Protein AF-A0A1G6VNI8-F1 (afdb_monomer)

Organism: NCBI:txid686796

Fol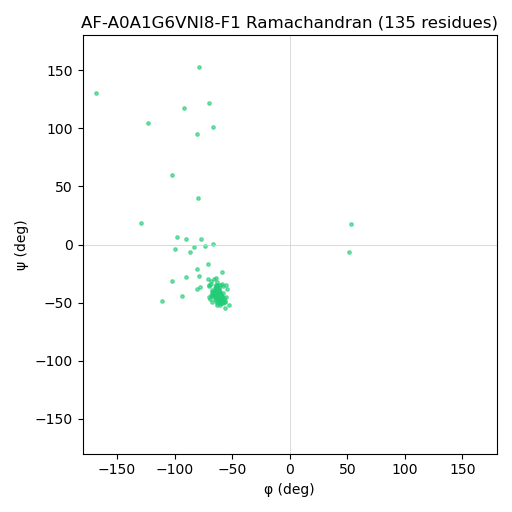dseek 3Di:
DDPVVVVVVLVVLLVVLLVQLLCLLLVVVPDDDPPCDPVVVVSCVVCVVVSVVSVVVSVVLLVVLVVQLVVCLVDVVCLVVLLVVLLVLLVVLVVVLVVVVVCCVPPVPSNRPSCSSVSVSSSCSSNVSSVVSVPRD

Solvent-accessible surface area (backbone atoms only — not comparable to full-atom values): 7479 Å² total; per-residue (Å²): 135,58,74,70,60,54,55,54,50,50,51,55,51,53,51,52,36,48,51,54,19,47,37,47,64,66,46,67,82,70,68,91,69,94,65,75,67,64,59,49,51,55,52,49,60,73,44,39,66,57,50,51,50,52,52,50,52,54,49,51,54,50,51,50,56,49,53,50,44,55,50,30,73,76,33,70,81,50,29,59,54,52,34,51,53,32,38,51,51,14,52,52,34,48,50,49,46,53,54,51,52,56,48,46,74,71,62,77,62,70,89,59,62,18,54,51,49,47,43,51,47,52,15,51,51,26,42,53,48,25,53,55,52,70,68,60,130

Secondary structure (DSSP, 8-state):
--HHHHHHHHHHHHHHHHHHHHHHHTTTTT-----TTTHHHHHHHHTHHHHHHHHHHHHHHHHHHHHHHHHHHH-HHHHHHHHHHHHHHHHHHHHHHHHHHHHHHHH---TTTTHHHHHHHHHHHHHHHHHHHHT--

Sequence (137 aa):
MTEKQIEIRWLIFLLAILIISFGLLTRFAGDRSLDIQMYDTYYLIDHFHLFLFLLGALSAVYLLTYGLKILAKTYNTLKIFIMTFLGLLGIGLAGHLAVSLRKVIRTEHAESYGILPLIFGFAMLFLIRTKEIGNIK

Nearest PDB structures (foldseek):
  1ek9-assembly1_A  TM=4.852E-01  e=8.072E+00  Escherichia coli

InterPro domains:
  IPR036927 Cytochrome c oxidase-like, subunit I superfamily [G3DSA:1.20.210.10] (2-132)
  IPR036927 Cytochrome c oxidase-like, subunit I superfamily [SSF81442] (30-106)

pLDDT: mean 81.52, std 12.8, range [48.0, 95.56]

Structure (mmCIF, N/CA/C/O backbone):
data_AF-A0A1G6VNI8-F1
#
_entry.id   AF-A0A1G6VNI8-F1
#
loop_
_atom_site.group_PDB
_atom_site.id
_atom_site.type_symbol
_atom_site.label_atom_id
_atom_site.label_alt_id
_atom_site.label_comp_id
_atom_site.label_asym_id
_atom_site.label_entity_id
_atom_site.label_seq_id
_atom_site.pdbx_PDB_ins_code
_atom_site.Cartn_x
_atom_site.Cartn_y
_atom_site.Cartn_z
_atom_site.occupancy
_atom_site.B_iso_or_equiv
_atom_site.auth_seq_id
_atom_site.auth_comp_id
_atom_site.auth_asym_id
_atom_site.auth_atom_id
_atom_site.pdbx_PDB_model_num
ATOM 1 N N . MET A 1 1 ? -21.618 1.102 3.906 1.00 59.78 1 MET A N 1
ATOM 2 C CA . MET A 1 1 ? -20.772 0.214 3.078 1.00 59.78 1 MET A CA 1
ATOM 3 C C . MET A 1 1 ? -20.519 -1.045 3.888 1.00 59.78 1 MET A C 1
ATOM 5 O O . MET A 1 1 ? -20.201 -0.910 5.064 1.00 59.78 1 MET A O 1
ATOM 9 N N . THR A 1 2 ? -20.755 -2.231 3.334 1.00 72.94 2 THR A N 1
ATOM 10 C CA . THR A 1 2 ? -20.566 -3.494 4.074 1.00 72.94 2 THR A CA 1
ATOM 11 C C . THR A 1 2 ? -19.080 -3.865 4.126 1.00 72.94 2 THR A C 1
ATOM 13 O O . THR A 1 2 ? -18.330 -3.487 3.227 1.00 72.94 2 THR A O 1
ATOM 16 N N . GLU A 1 3 ? -18.628 -4.605 5.148 1.00 71.38 3 GLU A N 1
ATOM 17 C CA . GLU A 1 3 ? -17.215 -5.029 5.265 1.00 71.38 3 GLU A CA 1
ATOM 18 C C . GLU A 1 3 ? -16.734 -5.762 4.000 1.00 71.38 3 GLU A C 1
ATOM 20 O O . GLU A 1 3 ? -15.659 -5.473 3.486 1.00 71.38 3 GLU A O 1
ATOM 25 N N . LYS A 1 4 ? -17.590 -6.596 3.393 1.00 74.62 4 LYS A N 1
ATOM 26 C CA . LYS A 1 4 ? -17.291 -7.294 2.130 1.00 74.62 4 LYS A CA 1
ATOM 27 C C . LYS A 1 4 ? -16.958 -6.350 0.963 1.00 74.62 4 LYS A C 1
ATOM 29 O O . LYS A 1 4 ? -16.107 -6.670 0.142 1.00 74.62 4 LYS A O 1
ATOM 34 N N . GLN A 1 5 ? -17.603 -5.183 0.880 1.00 77.69 5 GLN A N 1
ATOM 35 C CA . GLN A 1 5 ? -17.325 -4.200 -0.178 1.00 77.69 5 GLN A CA 1
ATOM 36 C C . GLN A 1 5 ? -15.956 -3.529 -0.003 1.00 77.69 5 GLN A C 1
ATOM 38 O O . GLN A 1 5 ? -15.348 -3.128 -0.993 1.00 77.69 5 GLN A O 1
ATOM 43 N N . ILE A 1 6 ? -15.473 -3.399 1.237 1.00 77.75 6 ILE A N 1
ATOM 44 C CA . ILE A 1 6 ? -14.141 -2.857 1.539 1.00 77.75 6 ILE A CA 1
ATOM 45 C C . ILE A 1 6 ? -13.068 -3.845 1.071 1.00 77.75 6 ILE A C 1
ATOM 47 O O . ILE A 1 6 ? -12.149 -3.456 0.357 1.00 77.75 6 ILE A O 1
ATOM 51 N N . GLU A 1 7 ? -13.233 -5.127 1.390 1.00 80.50 7 GLU A N 1
ATOM 52 C CA . GLU A 1 7 ? -12.280 -6.186 1.031 1.00 80.50 7 GLU A CA 1
ATOM 53 C C . GLU A 1 7 ? -12.144 -6.366 -0.494 1.00 80.50 7 GLU A C 1
ATOM 55 O O . GLU A 1 7 ? -11.036 -6.473 -1.013 1.00 80.50 7 GLU A O 1
ATOM 60 N N . ILE A 1 8 ? -13.250 -6.303 -1.247 1.00 83.06 8 ILE A N 1
ATOM 61 C CA . ILE A 1 8 ? -13.205 -6.374 -2.722 1.00 83.06 8 ILE A CA 1
ATOM 62 C C . ILE A 1 8 ? -12.441 -5.181 -3.314 1.00 83.06 8 ILE A C 1
ATOM 64 O O . ILE A 1 8 ? -11.659 -5.344 -4.250 1.00 83.06 8 ILE A O 1
ATOM 68 N N . ARG A 1 9 ? -12.627 -3.973 -2.765 1.00 85.00 9 ARG A N 1
ATOM 69 C CA . ARG A 1 9 ? -11.881 -2.786 -3.212 1.00 85.00 9 ARG A CA 1
ATOM 70 C C . ARG A 1 9 ? -10.388 -2.922 -2.930 1.00 85.00 9 ARG A C 1
ATOM 72 O O . ARG A 1 9 ? -9.591 -2.516 -3.771 1.00 85.00 9 ARG A O 1
ATOM 79 N N . TRP A 1 10 ? -10.020 -3.519 -1.796 1.00 84.62 10 TRP A N 1
ATOM 80 C CA . TRP A 1 10 ? -8.629 -3.836 -1.479 1.00 84.62 10 TRP A CA 1
ATOM 81 C C . TRP A 1 10 ? -8.019 -4.807 -2.479 1.00 84.62 10 TRP A C 1
ATOM 83 O O . TRP A 1 10 ? -6.929 -4.545 -2.979 1.00 84.62 10 TRP A O 1
ATOM 93 N N . LEU A 1 11 ? -8.738 -5.876 -2.823 1.00 85.69 11 LEU A N 1
ATOM 94 C CA . LEU A 1 11 ? -8.290 -6.839 -3.825 1.00 85.69 11 LEU A CA 1
ATOM 95 C C . LEU A 1 11 ? -8.026 -6.157 -5.176 1.00 85.69 11 LEU A C 1
ATOM 97 O O . LEU A 1 11 ? -6.953 -6.325 -5.749 1.00 85.69 11 LEU A O 1
ATOM 101 N N . ILE A 1 12 ? -8.977 -5.348 -5.657 1.00 87.62 12 ILE A N 1
ATOM 102 C CA . ILE A 1 12 ? -8.847 -4.633 -6.936 1.00 87.62 12 ILE A CA 1
ATOM 103 C C . ILE A 1 12 ? -7.664 -3.659 -6.896 1.00 87.62 12 ILE A C 1
ATOM 105 O O . ILE A 1 12 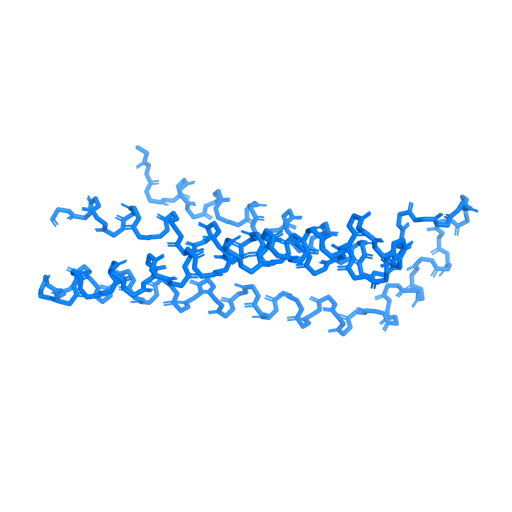? -6.884 -3.596 -7.844 1.00 87.62 12 ILE A O 1
ATOM 109 N N . PHE A 1 13 ? -7.505 -2.923 -5.795 1.00 88.75 13 PHE A N 1
ATOM 110 C CA . PHE A 1 13 ? -6.395 -1.994 -5.608 1.00 88.75 13 PHE A CA 1
ATOM 111 C C . PHE A 1 13 ? -5.035 -2.704 -5.631 1.00 88.75 13 PHE A C 1
ATOM 113 O O . PHE A 1 13 ? -4.145 -2.297 -6.374 1.00 88.75 13 PHE A O 1
ATOM 120 N N . LEU A 1 14 ? -4.879 -3.787 -4.865 1.00 87.81 14 LEU A N 1
ATOM 121 C CA . LEU A 1 14 ? -3.640 -4.568 -4.822 1.00 87.81 14 LEU A CA 1
ATOM 122 C C . LEU A 1 14 ? -3.306 -5.175 -6.186 1.00 87.81 14 LEU A C 1
ATOM 124 O O . LEU A 1 14 ? -2.149 -5.146 -6.598 1.00 87.81 14 LEU A O 1
ATOM 128 N N . LEU A 1 15 ? -4.317 -5.676 -6.899 1.00 87.94 15 LEU A N 1
ATOM 129 C CA . LEU A 1 15 ? -4.153 -6.254 -8.229 1.00 87.94 15 LEU A CA 1
ATOM 130 C C . LEU A 1 15 ? -3.717 -5.197 -9.253 1.00 87.94 15 LEU A C 1
ATOM 132 O O . LEU A 1 15 ? -2.807 -5.451 -10.038 1.00 87.94 15 LEU A O 1
ATOM 136 N N . ALA A 1 16 ? -4.291 -3.992 -9.201 1.00 88.00 16 ALA A N 1
ATOM 137 C CA . ALA A 1 16 ? -3.863 -2.882 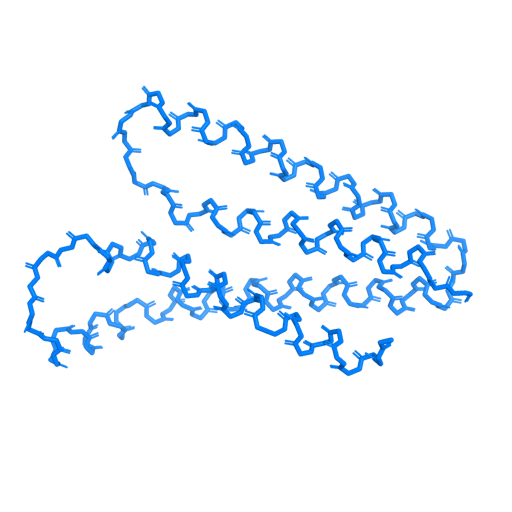-10.049 1.00 88.00 16 ALA A CA 1
ATOM 138 C C . ALA A 1 16 ? -2.394 -2.506 -9.796 1.00 88.00 16 ALA A C 1
ATOM 140 O O . ALA A 1 16 ? -1.627 -2.338 -10.742 1.00 88.00 16 ALA A O 1
ATOM 141 N N . ILE A 1 17 ? -1.980 -2.424 -8.529 1.00 88.62 17 ILE A N 1
ATOM 142 C CA . ILE A 1 17 ? -0.594 -2.096 -8.173 1.00 88.62 17 ILE A CA 1
ATOM 143 C C . ILE A 1 17 ? 0.371 -3.187 -8.609 1.00 88.62 17 ILE A C 1
ATOM 145 O O . ILE A 1 17 ? 1.407 -2.876 -9.187 1.00 88.62 17 ILE A O 1
ATOM 149 N N . LEU A 1 18 ? 0.013 -4.451 -8.392 1.00 89.12 18 LEU A N 1
ATOM 150 C CA . LEU A 1 18 ? 0.806 -5.588 -8.835 1.00 89.12 18 LEU A CA 1
ATOM 151 C C . LEU A 1 18 ? 1.057 -5.539 -10.347 1.00 89.12 18 LEU A C 1
ATOM 153 O O . LEU A 1 18 ? 2.205 -5.636 -10.770 1.00 89.12 18 LEU A O 1
ATOM 157 N N . ILE A 1 19 ? 0.006 -5.333 -11.148 1.00 85.81 19 ILE A N 1
ATOM 158 C CA . ILE A 1 19 ? 0.101 -5.285 -12.614 1.00 85.81 19 ILE A CA 1
ATOM 159 C C . ILE A 1 19 ? 0.955 -4.100 -13.074 1.00 85.81 19 ILE A C 1
ATOM 161 O O . ILE A 1 19 ? 1.862 -4.281 -13.885 1.00 85.81 19 ILE A O 1
ATOM 165 N N . ILE A 1 20 ? 0.701 -2.896 -12.548 1.00 85.56 20 ILE A N 1
ATOM 166 C CA . ILE A 1 20 ? 1.434 -1.684 -12.945 1.00 85.56 20 ILE A CA 1
ATOM 167 C C . ILE A 1 20 ? 2.916 -1.811 -12.577 1.00 85.56 20 ILE A C 1
ATOM 169 O O . ILE A 1 20 ? 3.787 -1.524 -13.396 1.00 85.56 20 ILE A O 1
ATOM 173 N N . SER A 1 21 ? 3.222 -2.265 -11.362 1.00 85.44 21 SER A N 1
ATOM 174 C CA . SER A 1 21 ? 4.602 -2.439 -10.910 1.00 85.44 21 SER A CA 1
ATOM 175 C C . SER A 1 21 ? 5.329 -3.531 -11.671 1.00 85.44 21 SER A C 1
ATOM 177 O O . SER A 1 21 ? 6.467 -3.316 -12.077 1.00 85.44 21 SER A O 1
ATOM 179 N N . PHE A 1 22 ? 4.676 -4.667 -11.914 1.00 83.25 22 PHE A N 1
ATOM 180 C CA . PHE A 1 22 ? 5.251 -5.740 -12.714 1.00 83.25 22 PHE A CA 1
ATOM 181 C C . PHE A 1 22 ? 5.561 -5.266 -14.138 1.00 83.25 22 PHE A C 1
ATOM 183 O O . PHE A 1 22 ? 6.700 -5.398 -14.578 1.00 83.25 22 PHE A O 1
ATOM 190 N N . GLY A 1 23 ? 4.604 -4.634 -14.826 1.00 77.81 23 GLY A N 1
ATOM 191 C CA . GLY A 1 23 ? 4.797 -4.151 -16.198 1.00 77.81 23 GLY A 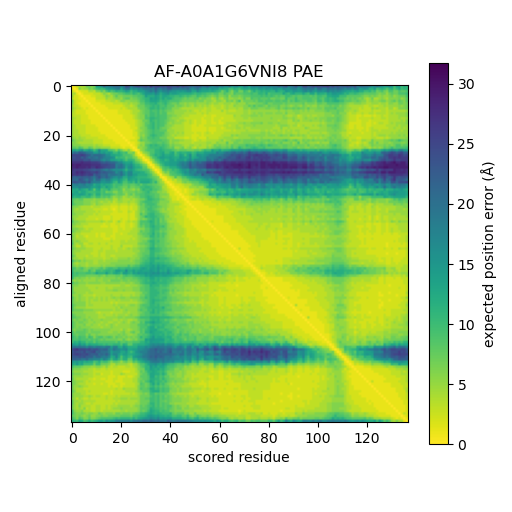CA 1
ATOM 192 C C . GLY A 1 23 ? 5.890 -3.084 -16.331 1.00 77.81 23 GLY A C 1
ATOM 193 O O . GLY A 1 23 ? 6.630 -3.071 -17.312 1.00 77.81 23 GLY A O 1
ATOM 194 N N . LEU A 1 24 ? 6.039 -2.211 -15.329 1.00 78.94 24 LEU A N 1
ATOM 195 C CA . LEU A 1 24 ? 7.085 -1.183 -15.320 1.00 78.94 24 LEU A CA 1
ATOM 196 C C . LEU A 1 24 ? 8.467 -1.730 -14.935 1.00 78.94 24 LEU A C 1
ATOM 198 O O . LEU A 1 24 ? 9.464 -1.278 -15.491 1.00 78.94 24 LEU A O 1
ATOM 202 N N . LEU A 1 25 ? 8.550 -2.685 -14.002 1.00 77.50 25 LEU A N 1
ATOM 203 C CA . LEU A 1 25 ? 9.820 -3.320 -13.614 1.00 77.50 25 LEU A CA 1
ATOM 204 C C . LEU A 1 25 ? 10.391 -4.190 -14.733 1.00 77.50 25 LEU A C 1
ATOM 206 O O . LEU A 1 25 ? 11.603 -4.256 -14.907 1.00 77.50 25 LEU A O 1
ATOM 210 N N . THR A 1 26 ? 9.512 -4.823 -15.500 1.00 73.25 26 THR A N 1
ATOM 211 C CA . THR A 1 26 ? 9.878 -5.700 -16.612 1.00 73.25 26 THR A CA 1
ATOM 212 C C . THR A 1 26 ? 9.998 -4.954 -17.947 1.00 73.25 26 THR A C 1
ATOM 214 O O . THR A 1 26 ? 10.209 -5.554 -18.984 1.00 73.25 26 THR A O 1
ATOM 217 N N . ARG A 1 27 ? 9.864 -3.619 -17.988 1.00 68.50 27 ARG A N 1
ATOM 218 C CA . ARG A 1 27 ? 9.900 -2.839 -19.250 1.00 68.50 27 ARG A CA 1
ATOM 219 C C . ARG A 1 27 ? 8.917 -3.337 -20.331 1.00 68.50 27 ARG A C 1
ATOM 221 O O . ARG A 1 27 ? 9.022 -2.920 -21.481 1.00 68.50 27 ARG A O 1
ATOM 228 N N . PHE A 1 28 ? 7.909 -4.131 -19.959 1.00 62.06 28 PHE A N 1
ATOM 229 C CA . PHE A 1 28 ? 6.914 -4.720 -20.862 1.00 62.06 28 PHE A CA 1
ATOM 230 C C . PHE A 1 28 ? 6.125 -3.653 -21.644 1.00 62.06 28 PHE A C 1
ATOM 232 O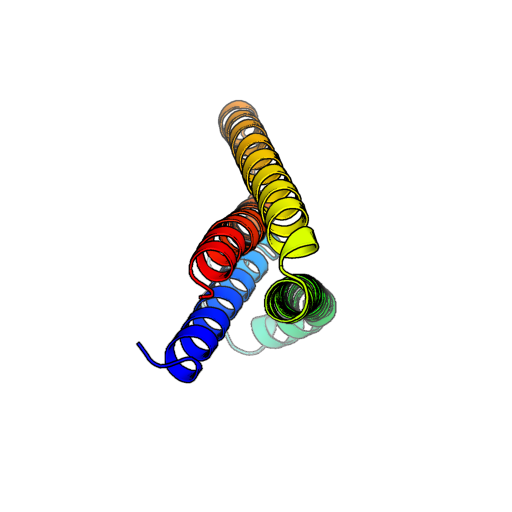 O . PHE A 1 28 ? 5.609 -3.904 -22.724 1.00 62.06 28 PHE A O 1
ATOM 239 N N . ALA A 1 29 ? 6.056 -2.428 -21.113 1.00 53.22 29 ALA A N 1
ATOM 240 C CA . ALA A 1 29 ? 5.397 -1.285 -21.745 1.00 53.22 29 ALA A CA 1
ATOM 241 C C . ALA A 1 29 ? 6.287 -0.476 -22.722 1.00 53.22 29 ALA A C 1
ATOM 243 O O . ALA A 1 29 ? 5.790 0.469 -23.334 1.00 53.22 29 ALA A O 1
ATOM 244 N N . GLY A 1 30 ? 7.590 -0.774 -22.823 1.00 51.72 30 GLY A N 1
ATOM 245 C CA . GLY A 1 30 ? 8.576 0.066 -23.519 1.00 51.72 30 GLY A CA 1
ATOM 246 C C . GLY A 1 30 ? 9.001 -0.414 -24.908 1.00 51.72 30 GLY A C 1
ATOM 247 O O . GLY A 1 30 ? 9.287 0.425 -25.764 1.00 51.72 30 GLY A O 1
ATOM 248 N N . ASP A 1 31 ? 9.016 -1.726 -25.157 1.00 52.94 31 ASP A N 1
ATOM 249 C CA . ASP A 1 31 ? 9.505 -2.264 -26.427 1.00 52.94 31 ASP A CA 1
ATOM 250 C C . ASP A 1 31 ? 8.379 -2.440 -27.449 1.00 52.94 31 ASP A C 1
ATOM 252 O O . ASP A 1 31 ? 7.421 -3.194 -27.286 1.00 52.94 31 ASP A O 1
ATOM 256 N N . ARG A 1 32 ? 8.504 -1.694 -28.548 1.00 56.44 32 ARG A N 1
ATOM 257 C CA . ARG A 1 32 ? 7.658 -1.806 -29.735 1.00 56.44 32 ARG A CA 1
ATOM 258 C C . ARG A 1 32 ? 7.905 -3.162 -30.403 1.00 56.44 32 ARG A C 1
ATOM 260 O O . ARG A 1 32 ? 8.858 -3.272 -31.163 1.00 56.44 32 ARG A O 1
ATOM 267 N N . SER A 1 33 ? 7.044 -4.158 -30.220 1.00 49.38 33 SER A N 1
ATOM 268 C CA . SER A 1 33 ? 6.758 -5.139 -31.283 1.00 49.38 33 SER A CA 1
ATOM 269 C C . SER A 1 33 ? 5.550 -6.014 -30.954 1.00 49.38 33 SER A C 1
ATOM 271 O O . SER A 1 33 ? 5.407 -6.568 -29.874 1.00 49.38 33 SER A O 1
ATOM 273 N N . LEU A 1 34 ? 4.658 -6.102 -31.934 1.00 48.00 34 LEU A N 1
ATOM 274 C CA . LEU A 1 34 ? 3.409 -6.857 -31.960 1.00 48.00 34 LEU A CA 1
ATOM 275 C C . LEU A 1 34 ? 3.644 -8.358 -32.256 1.00 48.00 34 LEU A C 1
ATOM 277 O O . LEU A 1 34 ? 2.858 -8.953 -32.983 1.00 48.00 34 LEU A O 1
ATOM 281 N N . ASP A 1 35 ? 4.689 -8.980 -31.699 1.00 53.69 35 ASP A N 1
ATOM 282 C CA . ASP A 1 35 ? 4.934 -10.437 -31.795 1.00 53.69 35 ASP A CA 1
ATOM 283 C C . ASP A 1 35 ? 4.527 -11.143 -30.481 1.00 53.69 35 ASP A C 1
ATOM 285 O O . ASP A 1 35 ? 5.308 -11.778 -29.778 1.00 53.69 35 ASP A O 1
ATOM 289 N N . ILE A 1 36 ? 3.242 -10.998 -30.146 1.00 56.00 36 ILE A N 1
ATOM 290 C CA . ILE A 1 36 ? 2.656 -11.110 -28.791 1.00 56.00 36 ILE A CA 1
ATOM 291 C C . ILE A 1 36 ? 2.461 -12.552 -28.253 1.00 56.00 36 ILE A C 1
ATOM 293 O O . ILE A 1 36 ? 1.887 -12.751 -27.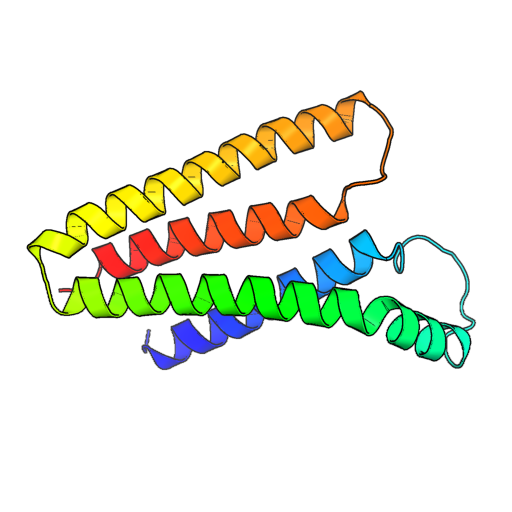189 1.00 56.00 36 ILE A O 1
ATOM 297 N N . GLN A 1 37 ? 2.888 -13.622 -28.937 1.00 56.47 37 GLN A N 1
ATOM 298 C CA . GLN A 1 37 ? 2.445 -14.978 -28.529 1.00 56.47 37 GLN A CA 1
ATOM 299 C C . GLN A 1 37 ? 3.517 -15.892 -27.927 1.00 56.47 37 GLN A C 1
ATOM 301 O O . GLN A 1 37 ? 3.285 -16.475 -26.865 1.00 56.47 37 GLN A O 1
ATOM 306 N N . MET A 1 38 ? 4.695 -16.028 -28.541 1.00 53.12 38 MET A N 1
ATOM 307 C CA . MET A 1 38 ? 5.735 -16.911 -27.988 1.00 53.12 38 MET A CA 1
ATOM 308 C C . MET A 1 38 ? 6.723 -16.168 -27.091 1.00 53.12 38 MET A C 1
ATOM 310 O O . MET A 1 38 ? 7.012 -16.646 -25.995 1.00 53.12 38 MET A O 1
ATOM 314 N N . TYR A 1 39 ? 7.194 -14.990 -27.511 1.00 55.97 39 TYR A N 1
ATOM 315 C CA . TYR A 1 39 ? 8.149 -14.199 -26.731 1.00 55.97 39 TYR A CA 1
ATOM 316 C C . TYR A 1 39 ? 7.559 -13.785 -25.376 1.00 55.97 39 TYR A C 1
ATOM 318 O O . TYR A 1 39 ? 8.201 -13.981 -24.349 1.00 55.97 39 TYR A O 1
ATOM 326 N N . ASP A 1 40 ? 6.292 -13.368 -25.351 1.00 62.50 40 ASP A N 1
ATOM 327 C CA . ASP A 1 40 ? 5.591 -12.952 -24.131 1.00 62.50 40 ASP A CA 1
ATOM 328 C C . ASP A 1 40 ? 5.430 -14.087 -23.116 1.00 62.50 40 ASP A C 1
ATOM 330 O O . ASP A 1 40 ? 5.555 -13.863 -21.915 1.00 62.50 40 ASP A O 1
ATOM 334 N N . THR A 1 41 ? 5.212 -15.325 -23.574 1.00 63.41 41 THR A N 1
ATOM 335 C CA . THR A 1 41 ? 5.072 -16.479 -22.672 1.00 63.41 41 THR A CA 1
ATOM 336 C C . THR A 1 41 ? 6.409 -16.823 -22.012 1.00 63.41 41 THR A C 1
ATOM 338 O O . THR A 1 41 ? 6.462 -17.004 -20.796 1.00 63.41 41 THR A O 1
ATOM 341 N N . TYR A 1 42 ? 7.504 -16.859 -22.780 1.00 64.50 42 TYR A N 1
ATOM 342 C CA . TYR A 1 42 ? 8.847 -17.073 -22.226 1.00 64.50 42 TYR A CA 1
ATOM 343 C C . TYR A 1 42 ? 9.276 -15.926 -21.316 1.00 64.50 42 TYR A C 1
ATOM 345 O O . TYR A 1 42 ? 9.822 -16.169 -20.245 1.00 64.50 42 TYR A O 1
ATOM 353 N N . TYR A 1 43 ? 8.968 -14.691 -21.701 1.00 66.62 43 TYR A N 1
ATOM 354 C CA . TYR A 1 43 ? 9.266 -13.499 -20.923 1.00 66.62 43 TYR A CA 1
ATOM 355 C C . TYR A 1 43 ? 8.527 -13.487 -19.576 1.00 66.62 43 TYR A C 1
ATOM 357 O O . TYR A 1 43 ? 9.113 -13.183 -18.533 1.00 66.62 43 TYR A O 1
ATOM 365 N N . LEU A 1 44 ? 7.250 -13.879 -19.579 1.00 66.50 44 LEU A N 1
ATOM 366 C CA . LEU A 1 44 ? 6.424 -13.966 -18.379 1.00 66.50 44 LE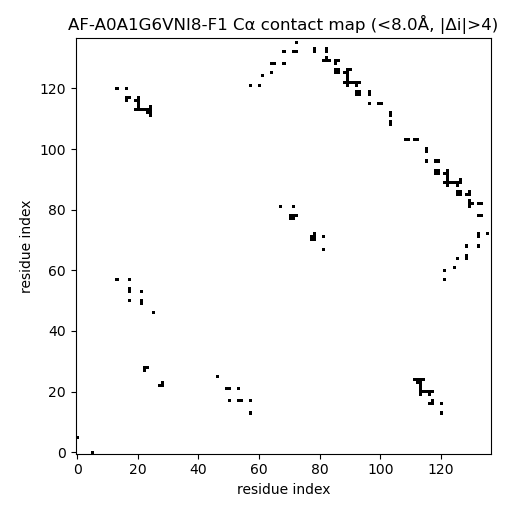U A CA 1
ATOM 367 C C . LEU A 1 44 ? 6.858 -15.116 -17.466 1.00 66.50 44 LEU A C 1
ATOM 369 O O . LEU A 1 44 ? 6.829 -14.943 -16.252 1.00 66.50 44 LEU A O 1
ATOM 373 N N . ILE A 1 45 ? 7.304 -16.248 -18.024 1.00 71.44 45 ILE A N 1
ATOM 374 C CA . ILE A 1 45 ? 7.922 -17.348 -17.264 1.00 71.44 45 ILE A CA 1
ATOM 375 C C . ILE A 1 45 ? 9.238 -16.885 -16.631 1.00 71.44 45 ILE A C 1
ATOM 377 O O . ILE A 1 45 ? 9.446 -17.103 -15.436 1.00 71.44 45 ILE A O 1
ATOM 381 N N . ASP A 1 46 ? 10.089 -16.205 -17.400 1.00 75.88 46 ASP A N 1
ATOM 382 C CA . ASP A 1 46 ? 11.391 -15.723 -16.938 1.00 75.88 46 ASP A CA 1
ATOM 383 C C . ASP A 1 46 ? 11.235 -14.732 -15.780 1.00 75.88 46 ASP A C 1
ATOM 385 O O . ASP A 1 46 ? 11.945 -14.828 -14.789 1.00 75.88 46 ASP A O 1
ATOM 389 N N . HIS A 1 47 ? 10.209 -13.875 -15.812 1.00 80.69 47 HIS A N 1
ATOM 390 C CA . HIS A 1 47 ? 9.920 -12.895 -14.757 1.00 80.69 47 HIS A CA 1
ATOM 391 C C . HIS A 1 47 ? 8.848 -13.356 -13.755 1.00 80.69 47 HIS A C 1
ATOM 393 O O . HIS A 1 47 ? 8.459 -12.595 -12.863 1.00 80.69 47 HIS A O 1
ATOM 399 N N . PHE A 1 48 ? 8.375 -14.604 -13.836 1.00 81.31 48 PHE A N 1
ATOM 400 C CA . PHE A 1 48 ? 7.302 -15.104 -12.969 1.00 81.31 48 PHE A CA 1
ATOM 401 C C . PHE A 1 48 ? 7.696 -15.060 -11.489 1.00 81.31 48 PHE A C 1
ATOM 403 O O . PHE A 1 48 ? 6.881 -14.749 -10.622 1.00 81.31 48 PHE A O 1
ATOM 410 N N . HIS A 1 49 ? 8.974 -15.297 -11.192 1.00 81.56 49 HIS A N 1
ATOM 411 C CA . HIS A 1 49 ? 9.521 -15.186 -9.843 1.00 81.56 49 HIS A CA 1
ATOM 412 C C . HIS A 1 49 ? 9.396 -13.759 -9.278 1.00 81.56 49 HIS A C 1
ATOM 414 O O . HIS A 1 49 ? 9.063 -13.594 -8.104 1.00 81.56 49 HIS A O 1
ATOM 420 N N . LEU A 1 50 ? 9.586 -12.726 -10.110 1.00 83.25 50 LEU A N 1
ATOM 421 C CA . LEU A 1 50 ? 9.390 -11.329 -9.723 1.00 83.25 50 LEU A CA 1
ATOM 422 C C . LEU A 1 50 ? 7.909 -11.054 -9.450 1.00 83.25 50 LEU A C 1
ATOM 424 O O . LEU A 1 50 ? 7.579 -10.450 -8.432 1.00 83.25 50 LEU A O 1
ATOM 428 N N . PHE A 1 51 ? 7.009 -11.541 -10.306 1.00 84.50 51 PHE A N 1
ATOM 429 C CA . PHE A 1 51 ? 5.566 -11.428 -10.078 1.00 84.50 51 PHE A CA 1
ATOM 430 C C . PHE A 1 51 ? 5.144 -12.074 -8.750 1.00 84.50 51 PHE A C 1
ATOM 432 O O . PHE A 1 51 ? 4.453 -11.443 -7.947 1.00 84.50 51 PHE A O 1
ATOM 439 N N . LEU A 1 52 ? 5.603 -13.301 -8.482 1.00 86.62 52 LEU A N 1
ATOM 440 C CA . LEU A 1 52 ? 5.350 -14.008 -7.223 1.00 86.62 52 LEU A CA 1
ATOM 441 C C . LEU A 1 52 ? 5.917 -13.254 -6.017 1.00 86.62 52 LEU A C 1
ATOM 443 O O . LEU A 1 52 ? 5.248 -13.159 -4.988 1.00 86.62 52 LEU A O 1
ATOM 447 N N . PHE A 1 53 ? 7.117 -12.687 -6.142 1.00 87.69 53 PHE A N 1
ATOM 448 C CA . PHE A 1 53 ? 7.721 -11.870 -5.094 1.00 87.69 53 PHE A CA 1
ATOM 449 C C . PHE A 1 53 ? 6.873 -10.629 -4.783 1.00 87.69 53 PHE A C 1
ATOM 451 O O . PHE A 1 53 ? 6.573 -10.363 -3.618 1.00 87.69 53 PHE A O 1
ATOM 458 N N . LEU A 1 54 ? 6.426 -9.900 -5.810 1.00 87.50 54 LEU A N 1
ATOM 459 C CA . LEU A 1 54 ? 5.570 -8.722 -5.649 1.00 87.50 54 LEU A CA 1
ATOM 460 C C . LEU A 1 54 ? 4.217 -9.080 -5.029 1.00 87.50 54 LEU A C 1
ATOM 462 O O . LEU A 1 54 ? 3.761 -8.399 -4.107 1.00 87.50 54 LEU A O 1
ATOM 466 N N . LEU A 1 55 ? 3.596 -10.165 -5.496 1.00 89.31 55 LEU A N 1
ATOM 467 C CA . LEU A 1 55 ? 2.347 -10.680 -4.944 1.00 89.31 55 LEU A CA 1
ATOM 468 C C . LEU A 1 55 ? 2.517 -11.061 -3.469 1.00 89.31 55 LEU A C 1
ATOM 470 O O . LEU A 1 55 ? 1.684 -10.688 -2.639 1.00 89.31 55 LEU A O 1
ATOM 474 N N . GLY A 1 56 ? 3.602 -11.761 -3.132 1.00 90.06 56 GLY A N 1
ATOM 475 C CA . GLY A 1 56 ? 3.941 -12.134 -1.762 1.00 90.06 56 GLY A CA 1
ATOM 476 C C . GLY A 1 56 ? 4.142 -10.915 -0.864 1.00 90.06 56 GLY A C 1
ATOM 477 O O . GLY A 1 56 ? 3.554 -10.849 0.214 1.00 90.06 56 GLY A O 1
ATOM 478 N N . ALA A 1 57 ? 4.893 -9.913 -1.326 1.00 89.62 57 ALA A N 1
ATOM 479 C CA . ALA A 1 57 ? 5.141 -8.680 -0.581 1.00 89.62 57 ALA A CA 1
ATOM 480 C C . ALA A 1 57 ? 3.848 -7.888 -0.320 1.00 89.62 57 ALA A C 1
ATOM 482 O O . ALA A 1 57 ? 3.573 -7.501 0.819 1.00 89.62 57 ALA A O 1
ATOM 483 N N . LEU A 1 58 ? 3.017 -7.691 -1.349 1.00 90.12 58 LEU A N 1
ATOM 484 C CA . LEU A 1 58 ? 1.724 -7.010 -1.228 1.00 90.12 58 LEU A CA 1
ATOM 485 C C . LEU A 1 58 ? 0.771 -7.754 -0.289 1.00 90.12 58 LEU A C 1
ATOM 487 O O . LEU A 1 58 ? 0.154 -7.136 0.580 1.00 90.12 58 LEU A O 1
ATOM 491 N N . SER A 1 59 ? 0.697 -9.078 -0.418 1.00 89.81 59 SER A N 1
ATOM 492 C CA . SER A 1 59 ? -0.157 -9.918 0.426 1.00 89.81 59 SER A CA 1
ATOM 493 C C . SER A 1 59 ? 0.308 -9.919 1.882 1.00 89.81 59 SER A C 1
ATOM 495 O O . SER A 1 59 ? -0.517 -9.809 2.788 1.00 89.81 59 SER A O 1
ATOM 497 N N . ALA A 1 60 ? 1.618 -9.980 2.131 1.00 91.56 60 ALA A N 1
ATOM 498 C CA . ALA A 1 60 ? 2.177 -9.934 3.480 1.00 91.56 60 ALA A CA 1
ATOM 499 C C . ALA A 1 60 ? 1.859 -8.607 4.182 1.00 91.56 60 ALA A C 1
ATOM 501 O O . ALA A 1 60 ? 1.381 -8.607 5.318 1.00 91.56 60 ALA A O 1
ATOM 502 N N . VAL A 1 61 ? 2.051 -7.475 3.494 1.00 91.62 61 VAL A N 1
ATOM 503 C CA . VAL A 1 61 ? 1.708 -6.149 4.034 1.00 91.62 61 VAL A CA 1
ATOM 504 C C . VAL A 1 61 ? 0.202 -6.042 4.277 1.00 91.62 61 VAL A C 1
ATOM 506 O O . VAL A 1 61 ? -0.225 -5.572 5.335 1.00 91.62 61 VAL A O 1
ATOM 509 N N . TYR A 1 62 ? -0.617 -6.532 3.346 1.00 92.06 62 TYR A N 1
ATOM 510 C CA . TYR A 1 62 ? -2.066 -6.565 3.514 1.00 92.06 62 TYR A CA 1
ATOM 511 C C . TYR A 1 62 ? -2.484 -7.318 4.784 1.00 92.06 62 TYR A C 1
ATOM 513 O O . TYR A 1 62 ? -3.169 -6.749 5.639 1.00 92.06 62 TYR A O 1
ATOM 521 N N . LEU A 1 63 ? -2.022 -8.563 4.936 1.00 92.88 63 LEU A N 1
ATOM 522 C CA . LEU A 1 63 ? -2.331 -9.423 6.079 1.00 92.88 63 LEU A CA 1
ATOM 523 C C . LEU A 1 63 ? -1.838 -8.828 7.399 1.00 92.88 63 LEU A C 1
ATOM 525 O O . LEU A 1 63 ? -2.571 -8.861 8.386 1.00 92.88 63 LEU A O 1
ATOM 529 N N . LEU A 1 64 ? -0.645 -8.228 7.414 1.00 93.31 64 LEU A N 1
ATOM 530 C CA . LEU A 1 64 ? -0.106 -7.553 8.594 1.00 93.31 64 LEU A CA 1
ATOM 531 C C . LEU A 1 64 ? -1.023 -6.411 9.046 1.00 93.31 64 LEU A C 1
ATOM 533 O O . LEU A 1 64 ? -1.425 -6.355 10.209 1.00 93.31 64 LEU A O 1
ATOM 537 N N . THR A 1 65 ? -1.413 -5.520 8.133 1.00 92.75 65 THR A N 1
ATOM 538 C CA . THR A 1 65 ? -2.292 -4.392 8.488 1.00 92.75 65 THR A CA 1
ATOM 539 C C . THR A 1 65 ? -3.705 -4.840 8.864 1.00 92.75 65 THR A C 1
ATOM 541 O O . THR A 1 65 ? -4.344 -4.225 9.721 1.00 92.75 65 THR A O 1
ATOM 544 N N . TYR A 1 66 ? -4.190 -5.932 8.270 1.00 91.88 66 TYR A N 1
ATOM 545 C CA . TYR A 1 66 ? -5.466 -6.543 8.626 1.00 91.88 66 TYR A CA 1
ATOM 546 C C . TYR A 1 66 ? -5.428 -7.179 10.025 1.00 91.88 66 TYR A C 1
ATOM 548 O O . TYR A 1 66 ? -6.329 -6.944 10.832 1.00 91.88 66 TYR A O 1
ATOM 556 N N . GLY A 1 67 ? -4.357 -7.901 10.364 1.00 91.94 67 GLY A N 1
ATOM 557 C CA . GLY A 1 67 ? -4.139 -8.440 11.709 1.00 91.94 67 GLY A CA 1
ATOM 558 C C . GLY A 1 67 ? -4.087 -7.337 12.768 1.00 91.94 67 GLY A C 1
ATOM 559 O O . GLY A 1 67 ? -4.743 -7.437 13.805 1.00 91.94 67 GLY A O 1
ATOM 560 N N . LEU A 1 68 ? -3.405 -6.227 12.469 1.00 92.88 68 LEU A N 1
ATOM 561 C CA . LEU A 1 68 ? -3.385 -5.048 13.339 1.00 92.88 68 LEU A CA 1
ATOM 562 C C . LEU A 1 68 ? -4.774 -4.415 13.505 1.00 92.88 68 LEU A C 1
ATOM 564 O O . LEU A 1 68 ? -5.127 -3.996 14.605 1.00 92.88 68 LEU A O 1
ATOM 568 N N . LYS A 1 69 ? -5.601 -4.389 12.455 1.00 91.56 69 LYS A N 1
ATOM 569 C CA . LYS A 1 69 ? -6.997 -3.930 12.548 1.00 91.56 69 LYS A CA 1
ATOM 570 C C . LYS A 1 69 ? -7.831 -4.810 13.479 1.00 91.56 69 LYS A C 1
ATOM 572 O O . LYS A 1 69 ? -8.591 -4.272 14.283 1.00 91.56 69 LYS A O 1
ATOM 577 N N . ILE A 1 70 ? -7.688 -6.133 13.397 1.00 91.75 70 ILE A N 1
ATOM 578 C CA . ILE A 1 70 ? -8.363 -7.064 14.318 1.00 91.75 70 ILE A CA 1
ATOM 579 C C . ILE A 1 70 ? -7.915 -6.787 15.753 1.00 91.75 70 ILE A C 1
ATOM 581 O O . ILE A 1 70 ? -8.748 -6.648 16.645 1.00 91.75 70 ILE A O 1
ATOM 585 N N . LEU A 1 71 ? -6.611 -6.638 15.972 1.00 91.19 71 LEU A N 1
ATOM 586 C CA . LEU A 1 71 ? -6.063 -6.390 17.300 1.00 91.19 71 LEU A CA 1
ATOM 587 C C . LEU A 1 71 ? -6.552 -5.054 17.889 1.00 91.19 71 LEU A C 1
ATOM 589 O O . LEU A 1 71 ? -6.919 -4.993 19.061 1.00 91.19 71 LEU A O 1
ATOM 593 N N . ALA A 1 72 ? -6.639 -4.010 17.062 1.00 91.31 72 ALA A N 1
ATOM 594 C CA . ALA A 1 72 ? -7.195 -2.711 17.437 1.00 91.31 72 ALA A CA 1
ATOM 595 C C . ALA A 1 72 ? -8.699 -2.762 17.761 1.00 91.31 72 ALA A C 1
ATOM 597 O O . ALA A 1 72 ? -9.171 -1.973 18.576 1.00 91.31 72 ALA A O 1
ATOM 598 N N . LYS A 1 73 ? -9.449 -3.686 17.142 1.00 89.56 73 LYS A N 1
ATOM 599 C CA . LYS A 1 73 ? -10.864 -3.936 17.459 1.00 89.56 73 LYS A CA 1
ATOM 600 C C . LYS A 1 73 ? -11.029 -4.598 18.830 1.00 89.56 73 LYS A C 1
ATOM 602 O O . LYS A 1 73 ? -11.997 -4.312 19.522 1.00 89.56 73 LYS A O 1
ATOM 607 N N . THR A 1 74 ? -10.094 -5.462 19.219 1.00 90.69 74 THR A N 1
ATOM 608 C CA . THR A 1 74 ? -10.134 -6.165 20.510 1.00 90.69 74 THR A CA 1
ATOM 609 C C . THR A 1 74 ? -9.638 -5.293 21.667 1.00 90.69 74 THR A C 1
ATOM 611 O O . THR A 1 74 ? -10.204 -5.343 22.756 1.00 90.69 74 THR A O 1
ATOM 614 N N . TYR A 1 75 ? -8.599 -4.480 21.448 1.00 90.38 75 TYR A N 1
ATOM 615 C CA . TYR A 1 75 ? -7.926 -3.719 22.506 1.00 90.38 75 TYR A CA 1
ATOM 616 C C . TYR A 1 75 ? -7.925 -2.213 22.226 1.00 90.38 75 TYR A C 1
ATOM 618 O O . TYR A 1 75 ? -7.111 -1.704 21.452 1.00 90.38 75 TYR A O 1
ATOM 626 N N . ASN A 1 76 ? -8.784 -1.473 22.932 1.00 83.19 76 ASN A N 1
ATOM 627 C CA . ASN A 1 76 ? -8.968 -0.036 22.699 1.00 83.19 76 ASN A CA 1
ATOM 628 C C . ASN A 1 76 ? -7.705 0.799 23.004 1.00 83.19 76 ASN A C 1
ATOM 630 O O . ASN A 1 76 ? -7.392 1.743 22.287 1.00 83.19 76 ASN A O 1
ATOM 634 N N . THR A 1 77 ? -6.913 0.415 24.012 1.00 83.19 77 THR A N 1
ATOM 635 C CA . THR A 1 77 ? -5.628 1.076 24.322 1.00 83.19 77 THR A CA 1
ATOM 636 C C . THR A 1 77 ? -4.620 0.924 23.181 1.00 83.19 77 THR A C 1
ATOM 638 O O . THR A 1 77 ? -3.865 1.845 22.874 1.00 83.19 77 THR A O 1
ATOM 641 N N . LEU A 1 78 ? -4.629 -0.229 22.509 1.00 89.75 78 LEU A N 1
ATOM 642 C CA . LEU A 1 78 ? -3.703 -0.525 21.421 1.00 89.75 78 LEU A CA 1
ATOM 643 C C . LEU A 1 78 ? -4.143 0.107 20.093 1.00 89.75 78 LEU A C 1
ATOM 645 O O . LEU A 1 78 ? -3.309 0.344 19.221 1.00 89.75 78 LEU A O 1
ATOM 649 N N . LYS A 1 79 ? -5.429 0.451 19.958 1.00 91.38 79 LYS A N 1
ATOM 650 C CA . LYS A 1 79 ? -5.994 1.139 18.791 1.00 91.38 79 LYS A CA 1
ATOM 651 C C . LYS A 1 79 ? -5.224 2.414 18.448 1.00 91.38 79 LYS A C 1
ATOM 653 O O . LYS A 1 79 ? -4.785 2.570 17.312 1.00 91.38 79 LYS A O 1
ATOM 658 N N . ILE A 1 80 ? -5.023 3.298 19.429 1.00 89.38 80 ILE A N 1
ATOM 659 C CA . ILE A 1 80 ? -4.339 4.585 19.222 1.00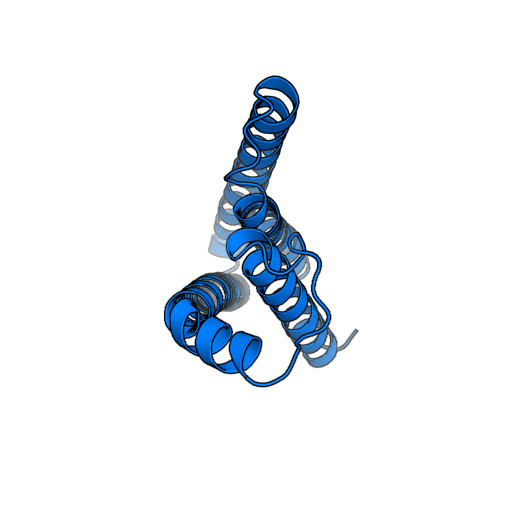 89.38 80 ILE A CA 1
ATOM 660 C C . ILE A 1 80 ? -2.880 4.356 18.819 1.00 89.38 80 ILE A C 1
ATOM 662 O O . ILE A 1 80 ? -2.397 4.972 17.871 1.00 89.38 80 ILE A O 1
ATOM 666 N N . PHE A 1 81 ? -2.190 3.434 19.495 1.00 93.06 81 PHE A N 1
ATOM 667 C CA . PHE A 1 81 ? -0.809 3.087 19.167 1.00 93.06 81 PHE A CA 1
ATOM 668 C C . PHE A 1 81 ? -0.679 2.561 17.730 1.00 93.06 81 PHE A C 1
ATOM 670 O O . PHE A 1 81 ? 0.147 3.059 16.967 1.00 93.06 81 PHE A O 1
ATOM 677 N N . ILE A 1 82 ? -1.534 1.613 17.335 1.00 94.00 82 ILE A N 1
ATOM 678 C CA . ILE A 1 82 ? -1.549 1.035 15.985 1.00 94.00 82 ILE A CA 1
ATOM 679 C C . ILE A 1 82 ? -1.844 2.108 14.935 1.00 94.00 82 ILE A C 1
ATOM 681 O O . ILE A 1 82 ? -1.172 2.154 13.907 1.00 94.00 82 ILE A O 1
ATOM 685 N N . MET A 1 83 ? -2.813 2.991 15.186 1.00 94.56 83 MET A N 1
ATOM 686 C CA . MET A 1 83 ? -3.132 4.090 14.272 1.00 94.56 83 MET A CA 1
ATOM 687 C C . MET A 1 83 ? -1.943 5.029 14.068 1.00 94.56 83 MET A C 1
ATOM 689 O O . MET A 1 83 ? -1.622 5.363 12.928 1.00 94.56 83 MET A O 1
ATOM 693 N N . THR A 1 84 ? -1.272 5.429 15.149 1.00 93.12 84 THR A N 1
ATOM 694 C CA . THR A 1 84 ? -0.085 6.290 15.077 1.00 93.12 84 THR A CA 1
ATOM 695 C C . THR A 1 84 ? 1.049 5.590 14.337 1.00 93.12 84 THR A C 1
ATOM 697 O O . THR A 1 84 ? 1.646 6.176 13.438 1.00 93.12 84 THR A O 1
ATOM 700 N N . PHE A 1 85 ? 1.311 4.321 14.653 1.00 94.50 85 PHE A N 1
ATOM 701 C CA . PHE A 1 85 ? 2.355 3.529 14.009 1.00 94.50 85 PHE A CA 1
ATOM 702 C C . PHE A 1 85 ? 2.124 3.386 12.496 1.00 94.50 85 PHE A C 1
ATOM 704 O O . PHE A 1 85 ? 2.997 3.734 11.702 1.00 94.50 85 PHE A O 1
ATOM 711 N N . LEU A 1 86 ? 0.930 2.947 12.082 1.00 94.94 86 LEU A N 1
ATOM 712 C CA . LEU A 1 86 ? 0.578 2.813 10.664 1.00 94.94 86 LEU A CA 1
ATOM 713 C C . LEU A 1 86 ? 0.562 4.173 9.956 1.00 94.94 86 LEU A C 1
ATOM 715 O O . LEU A 1 86 ? 1.030 4.283 8.826 1.00 94.94 86 LEU A O 1
ATOM 719 N N . GLY A 1 87 ? 0.077 5.226 10.620 1.00 93.12 87 GLY A N 1
ATOM 720 C CA . GLY A 1 87 ? 0.104 6.590 10.093 1.00 93.12 87 GLY A CA 1
ATOM 721 C C . GLY A 1 87 ? 1.525 7.080 9.805 1.00 93.12 87 GLY A C 1
ATOM 722 O O . GLY A 1 87 ? 1.787 7.575 8.710 1.00 93.12 87 GLY A O 1
ATOM 723 N N . LEU A 1 88 ? 2.455 6.886 10.745 1.00 95.56 88 LEU A N 1
ATOM 724 C CA . LEU A 1 88 ? 3.862 7.256 10.575 1.00 95.56 88 LEU A CA 1
ATOM 725 C C . LEU A 1 88 ? 4.535 6.465 9.449 1.00 95.56 88 LEU A C 1
ATOM 727 O O . LEU A 1 88 ? 5.263 7.061 8.657 1.00 95.56 88 LEU A O 1
ATOM 731 N N . LEU A 1 89 ? 4.259 5.163 9.322 1.00 94.06 89 LEU A N 1
ATOM 732 C CA . LEU A 1 89 ? 4.753 4.361 8.197 1.00 94.06 89 LEU A CA 1
ATOM 733 C C . LEU A 1 89 ? 4.216 4.870 6.855 1.00 94.06 89 LEU A C 1
ATOM 735 O O . LEU A 1 89 ? 4.984 5.039 5.909 1.00 94.06 89 LEU A O 1
ATOM 739 N N . GLY A 1 90 ? 2.916 5.166 6.780 1.00 92.19 90 GLY A N 1
ATOM 740 C CA . GLY A 1 90 ? 2.291 5.726 5.582 1.00 92.19 90 GLY A CA 1
ATOM 741 C C . GLY A 1 90 ? 2.902 7.068 5.170 1.00 92.19 90 GLY A C 1
ATOM 742 O O . GLY A 1 90 ? 3.247 7.255 4.003 1.00 92.19 90 GLY A O 1
ATOM 743 N N . ILE A 1 91 ? 3.105 7.980 6.126 1.00 93.06 91 ILE A N 1
ATOM 744 C CA . ILE A 1 91 ? 3.742 9.287 5.891 1.00 93.06 91 ILE A CA 1
ATOM 745 C C . ILE A 1 91 ? 5.215 9.121 5.502 1.00 93.06 91 ILE A C 1
ATOM 747 O O . ILE A 1 91 ? 5.673 9.768 4.561 1.00 93.06 91 ILE A O 1
ATOM 751 N N . GLY A 1 92 ? 5.956 8.244 6.182 1.00 94.00 92 GLY A N 1
ATOM 752 C CA . GLY A 1 92 ? 7.359 7.967 5.875 1.00 94.00 92 GLY A CA 1
ATOM 753 C C . GLY A 1 92 ? 7.541 7.446 4.449 1.00 94.00 92 GLY A C 1
ATOM 754 O O . GLY A 1 92 ? 8.400 7.936 3.715 1.00 94.00 92 GLY A O 1
ATOM 755 N N . LEU A 1 93 ? 6.678 6.524 4.016 1.00 93.38 93 LEU A N 1
ATOM 756 C CA . LEU A 1 93 ? 6.676 6.009 2.646 1.00 93.38 93 LEU A CA 1
ATOM 757 C C . LEU A 1 93 ? 6.254 7.067 1.624 1.00 93.38 93 LEU A C 1
ATOM 759 O O . LEU A 1 93 ? 6.867 7.151 0.562 1.00 93.38 93 LEU A O 1
ATOM 763 N N . ALA A 1 94 ? 5.274 7.917 1.940 1.00 91.12 94 ALA A N 1
ATOM 764 C CA . ALA A 1 94 ? 4.907 9.046 1.084 1.00 91.12 94 ALA A CA 1
ATOM 765 C C . ALA A 1 94 ? 6.062 10.057 0.933 1.00 91.12 94 ALA A C 1
ATOM 767 O O . ALA A 1 94 ? 6.330 10.543 -0.167 1.00 91.12 94 ALA A O 1
ATOM 768 N N . GLY A 1 95 ? 6.801 10.329 2.013 1.00 90.69 95 GLY A N 1
ATOM 769 C CA . GLY A 1 95 ? 8.012 11.148 1.976 1.00 90.69 95 GLY A CA 1
ATOM 770 C C . GLY A 1 95 ? 9.113 10.511 1.127 1.00 90.69 95 GLY A C 1
ATOM 771 O O . GLY A 1 95 ? 9.722 11.181 0.290 1.00 90.69 95 GLY A O 1
ATOM 772 N N . HIS A 1 96 ? 9.327 9.201 1.276 1.00 89.31 96 HIS A N 1
ATOM 773 C CA . HIS A 1 96 ? 10.277 8.457 0.451 1.00 89.31 96 HIS A CA 1
ATOM 774 C C . HIS A 1 96 ? 9.886 8.488 -1.033 1.00 89.31 96 HIS A C 1
ATOM 776 O O . HIS A 1 96 ? 10.737 8.747 -1.881 1.00 89.31 96 HIS A O 1
ATOM 782 N N . LEU A 1 97 ? 8.597 8.327 -1.349 1.00 89.44 97 LEU A N 1
ATOM 783 C CA . LEU A 1 97 ? 8.062 8.459 -2.704 1.00 89.44 97 LEU A CA 1
ATOM 784 C C . LEU A 1 97 ? 8.380 9.836 -3.302 1.00 89.44 97 LEU A C 1
ATOM 786 O O . LEU A 1 97 ? 8.857 9.911 -4.431 1.00 89.44 97 LEU A O 1
ATOM 790 N N . ALA A 1 98 ? 8.175 10.917 -2.545 1.00 86.56 98 ALA A N 1
ATOM 791 C CA . ALA A 1 98 ? 8.464 12.277 -3.000 1.00 86.56 98 ALA A CA 1
ATOM 792 C C . ALA A 1 98 ? 9.960 12.490 -3.300 1.00 86.56 98 ALA A C 1
ATOM 794 O O . ALA A 1 98 ? 10.318 13.090 -4.318 1.00 86.56 98 ALA A O 1
ATOM 795 N N . VAL A 1 99 ? 10.846 11.965 -2.448 1.00 87.44 99 VAL A N 1
ATOM 796 C CA . VAL A 1 99 ? 12.302 12.019 -2.666 1.00 87.44 99 VAL A CA 1
ATOM 797 C C . VAL A 1 99 ? 12.701 11.204 -3.897 1.00 87.44 99 VAL A C 1
ATOM 799 O O . VAL A 1 99 ? 13.481 11.686 -4.720 1.00 87.44 99 VAL A O 1
ATOM 802 N N . SER A 1 100 ? 12.157 9.998 -4.045 1.00 85.25 100 SER A N 1
ATOM 803 C CA . SER A 1 100 ? 12.450 9.111 -5.172 1.00 85.25 100 SER A CA 1
ATOM 804 C C . SER A 1 100 ? 11.952 9.693 -6.495 1.00 85.25 100 SER A C 1
ATOM 806 O O . SER A 1 100 ? 12.715 9.726 -7.458 1.00 85.25 100 SER A O 1
ATOM 808 N N . LEU A 1 101 ? 10.750 10.278 -6.531 1.00 83.75 101 LEU A N 1
ATOM 809 C CA . LEU A 1 101 ? 10.243 11.016 -7.695 1.00 83.75 101 LEU A CA 1
ATOM 810 C C . LEU A 1 101 ? 11.158 12.184 -8.072 1.00 83.75 101 LEU A C 1
ATOM 812 O O . LEU A 1 101 ? 11.502 12.352 -9.241 1.00 83.75 101 LEU A O 1
ATOM 816 N N . ARG A 1 102 ? 11.612 12.968 -7.087 1.00 82.31 102 ARG A N 1
ATOM 817 C CA . ARG A 1 102 ? 12.521 14.095 -7.335 1.00 82.31 102 ARG A CA 1
ATOM 818 C C . ARG A 1 102 ? 13.861 13.647 -7.919 1.00 82.31 102 ARG A C 1
ATOM 820 O O . ARG A 1 102 ? 14.402 14.353 -8.766 1.00 82.31 102 ARG A O 1
ATOM 827 N N . LYS A 1 103 ? 14.407 12.518 -7.455 1.00 81.38 103 LYS A N 1
ATOM 828 C CA . LYS A 1 103 ? 15.638 11.939 -8.015 1.00 81.38 103 LYS A CA 1
ATOM 829 C C . LYS A 1 103 ? 15.416 11.531 -9.465 1.00 81.38 103 LYS A C 1
ATOM 831 O O . LYS A 1 103 ? 16.135 12.011 -10.328 1.00 81.38 103 LYS A O 1
ATOM 836 N N . VAL A 1 104 ? 14.364 10.762 -9.722 1.00 75.12 104 VAL A N 1
ATOM 837 C CA . VAL A 1 104 ? 14.025 10.255 -11.055 1.00 75.12 104 VAL A CA 1
ATOM 838 C C . VAL A 1 104 ? 13.822 11.380 -12.079 1.00 75.12 104 VAL A C 1
ATOM 840 O O . VAL A 1 104 ? 14.349 11.290 -13.181 1.00 75.12 104 VAL A O 1
ATOM 843 N N . ILE A 1 105 ? 13.149 12.476 -11.710 1.00 77.75 105 ILE A N 1
ATOM 844 C CA . ILE A 1 105 ? 12.978 13.652 -12.589 1.00 77.75 105 ILE A CA 1
ATOM 845 C C . ILE A 1 105 ? 14.321 14.323 -12.925 1.00 77.75 105 ILE A C 1
ATOM 847 O O . ILE A 1 105 ? 14.468 14.906 -13.993 1.00 77.75 105 ILE A O 1
ATOM 851 N N . ARG A 1 106 ? 15.298 14.284 -12.010 1.00 74.56 106 ARG A N 1
ATOM 852 C CA . ARG A 1 106 ? 16.578 14.995 -12.155 1.00 74.56 106 ARG A CA 1
ATOM 853 C C . ARG A 1 106 ? 17.669 14.190 -12.849 1.00 74.56 106 ARG A C 1
ATOM 855 O O . ARG A 1 106 ? 18.578 14.805 -13.388 1.00 74.56 106 ARG A O 1
ATOM 862 N N . THR A 1 107 ? 17.642 12.863 -12.760 1.00 65.62 107 THR A N 1
ATOM 863 C CA . THR A 1 107 ? 18.780 12.030 -13.177 1.00 65.62 107 THR A CA 1
ATOM 864 C C . THR A 1 107 ? 18.643 11.399 -14.560 1.00 65.62 107 THR A C 1
ATOM 866 O O . THR A 1 107 ? 19.587 10.736 -14.962 1.00 65.62 107 THR A O 1
ATOM 869 N N . GLU A 1 108 ? 17.516 11.545 -15.271 1.00 59.16 108 GLU A N 1
ATOM 870 C CA . GLU A 1 108 ? 17.206 10.898 -16.576 1.00 59.16 108 GLU A CA 1
ATOM 871 C C . GLU A 1 108 ? 17.391 9.358 -16.633 1.00 59.16 108 GLU A C 1
ATOM 873 O O . GLU A 1 108 ? 17.002 8.708 -17.598 1.00 59.16 108 GLU A O 1
ATOM 878 N N . HIS A 1 109 ? 17.928 8.728 -15.586 1.00 53.91 109 HIS A N 1
ATOM 879 C CA . HIS A 1 109 ? 18.066 7.288 -15.434 1.00 53.91 109 HIS A CA 1
ATOM 880 C C . HIS A 1 109 ? 16.740 6.691 -14.970 1.00 53.91 109 HIS A C 1
ATOM 882 O O . HIS A 1 109 ? 16.408 6.641 -13.784 1.00 53.91 109 HIS A O 1
ATOM 888 N N . ALA A 1 110 ? 15.994 6.242 -15.972 1.00 52.59 110 ALA A N 1
ATOM 889 C CA . ALA A 1 110 ? 14.668 5.648 -15.919 1.00 52.59 110 ALA A CA 1
ATOM 890 C C . ALA A 1 110 ? 14.579 4.276 -15.219 1.00 52.59 110 ALA A C 1
ATOM 892 O O . ALA A 1 110 ? 13.507 3.679 -15.153 1.00 52.59 110 ALA A O 1
ATOM 893 N N . GLU A 1 111 ? 15.678 3.727 -14.706 1.00 53.38 111 GLU A N 1
ATOM 894 C CA . GLU A 1 111 ? 15.755 2.289 -14.414 1.00 53.38 111 GLU A CA 1
ATOM 895 C C . GLU A 1 111 ? 14.962 1.824 -13.177 1.00 53.38 111 GLU A C 1
ATOM 897 O O . GLU A 1 111 ? 14.912 0.631 -12.901 1.00 53.38 111 GLU A O 1
ATOM 902 N N . SER A 1 112 ? 14.284 2.722 -12.447 1.00 58.97 112 SER A N 1
ATOM 903 C CA . SER A 1 112 ? 13.559 2.371 -11.212 1.00 58.97 112 SER A CA 1
ATOM 904 C C . SER A 1 112 ? 12.095 2.838 -11.133 1.00 58.97 112 SER A C 1
ATOM 906 O O . SER A 1 112 ? 11.513 2.869 -10.046 1.00 58.97 112 SER A O 1
ATOM 908 N N . TYR A 1 113 ? 11.447 3.172 -12.259 1.00 70.75 113 TYR A N 1
ATOM 909 C CA . TYR A 1 113 ? 10.040 3.620 -12.249 1.00 70.75 113 TYR A CA 1
ATOM 910 C C . TYR A 1 113 ? 9.067 2.593 -11.652 1.00 70.75 113 TYR A C 1
ATOM 912 O O . TYR A 1 113 ? 8.104 2.982 -10.994 1.00 70.75 113 TYR A O 1
ATOM 920 N N . GLY A 1 114 ? 9.313 1.292 -11.830 1.00 72.31 114 GLY A N 1
ATOM 921 C CA . GLY A 1 114 ? 8.379 0.247 -11.397 1.00 72.31 114 GLY A CA 1
ATOM 922 C C . GLY A 1 114 ? 8.266 0.045 -9.880 1.00 72.31 114 GLY A C 1
ATOM 923 O O . GLY A 1 114 ? 7.265 -0.501 -9.408 1.00 72.31 114 GLY A O 1
ATOM 924 N N . ILE A 1 115 ? 9.224 0.559 -9.100 1.00 80.75 115 ILE A N 1
ATOM 925 C CA . ILE A 1 115 ? 9.174 0.533 -7.628 1.00 80.75 115 ILE A CA 1
ATOM 926 C C . ILE A 1 115 ? 8.248 1.636 -7.085 1.00 80.75 115 ILE A C 1
ATOM 928 O O . ILE A 1 115 ? 7.648 1.481 -6.020 1.00 80.75 115 ILE A O 1
ATOM 932 N N . LEU A 1 116 ? 8.073 2.743 -7.813 1.00 85.88 116 LEU A N 1
ATOM 933 C CA . LEU A 1 116 ? 7.291 3.889 -7.336 1.00 85.88 116 LEU A CA 1
ATOM 934 C C . LEU A 1 116 ? 5.809 3.546 -7.082 1.00 85.88 116 LEU A C 1
ATOM 936 O O . LEU A 1 116 ? 5.313 3.906 -6.010 1.00 85.88 116 LEU A O 1
ATOM 940 N N . PRO A 1 117 ? 5.099 2.810 -7.966 1.00 86.56 117 PRO A N 1
ATOM 941 C CA . PRO A 1 117 ? 3.738 2.368 -7.675 1.00 86.56 117 PRO A CA 1
ATOM 942 C C . PRO A 1 117 ? 3.652 1.394 -6.490 1.00 86.56 117 PRO A C 1
ATOM 944 O O . PRO A 1 117 ? 2.647 1.424 -5.783 1.00 86.56 117 PRO A O 1
ATOM 947 N N . LEU A 1 118 ? 4.694 0.596 -6.200 1.00 86.75 118 LEU A N 1
ATOM 948 C CA . LEU A 1 118 ? 4.728 -0.257 -4.997 1.00 86.75 118 LEU A CA 1
ATOM 949 C C . LEU A 1 118 ? 4.804 0.586 -3.729 1.00 86.75 118 LEU A C 1
ATOM 951 O O . LEU A 1 118 ? 4.014 0.386 -2.808 1.00 86.75 118 LEU A O 1
ATOM 955 N N . ILE A 1 119 ? 5.729 1.551 -3.690 1.00 89.31 119 ILE A N 1
ATOM 956 C CA . ILE A 1 119 ? 5.885 2.461 -2.546 1.00 89.31 119 ILE A CA 1
ATOM 957 C C . ILE A 1 119 ? 4.581 3.232 -2.322 1.00 89.31 119 ILE A C 1
ATOM 959 O O . ILE A 1 119 ? 4.104 3.323 -1.189 1.00 89.31 119 ILE A O 1
ATOM 963 N N . PHE A 1 120 ? 3.979 3.746 -3.399 1.00 89.50 120 PHE A N 1
ATOM 964 C CA . PHE A 1 120 ? 2.674 4.400 -3.350 1.00 89.50 120 PHE A CA 1
ATOM 965 C C . PHE A 1 120 ? 1.588 3.462 -2.809 1.00 89.50 120 PHE A C 1
ATOM 967 O O . PHE A 1 120 ? 0.811 3.852 -1.936 1.00 89.50 120 PHE A O 1
ATOM 974 N N . GLY A 1 121 ? 1.567 2.214 -3.275 1.00 89.81 121 GLY A N 1
ATOM 975 C CA . GLY A 1 121 ? 0.641 1.191 -2.815 1.00 89.81 121 GLY A CA 1
ATOM 976 C C . GLY A 1 121 ? 0.715 0.927 -1.332 1.00 89.81 121 GLY A C 1
ATOM 977 O O . GLY A 1 121 ? -0.307 0.985 -0.651 1.00 89.81 121 GLY A O 1
ATOM 978 N N . PHE A 1 122 ? 1.922 0.706 -0.821 1.00 90.62 122 PHE A N 1
ATOM 979 C CA . PHE A 1 122 ? 2.145 0.526 0.606 1.00 90.62 122 PHE A CA 1
ATOM 980 C C . PHE A 1 122 ? 1.736 1.768 1.397 1.00 90.62 122 PHE A C 1
ATOM 982 O O . PHE A 1 122 ? 0.992 1.638 2.367 1.00 90.62 122 PHE A O 1
ATOM 989 N N . ALA A 1 123 ? 2.134 2.968 0.964 1.00 91.94 123 ALA A N 1
ATOM 990 C CA . ALA A 1 123 ? 1.765 4.213 1.639 1.00 91.94 123 ALA A CA 1
ATOM 991 C C . ALA A 1 123 ? 0.238 4.368 1.760 1.00 91.94 123 ALA A C 1
ATOM 993 O O . ALA A 1 123 ? -0.282 4.611 2.851 1.00 91.94 123 ALA A O 1
ATOM 994 N N . MET A 1 124 ? -0.491 4.160 0.661 1.00 91.00 124 MET A N 1
ATOM 995 C CA . MET A 1 124 ? -1.955 4.213 0.647 1.00 91.00 124 MET A CA 1
ATOM 996 C C . MET A 1 124 ? -2.577 3.119 1.516 1.00 91.00 124 MET A C 1
ATOM 998 O O . MET A 1 124 ? -3.542 3.387 2.233 1.00 91.00 124 MET A O 1
ATOM 1002 N N . LEU A 1 125 ? -2.005 1.912 1.501 1.00 90.94 125 LEU A N 1
ATOM 1003 C CA . LEU A 1 125 ? -2.467 0.792 2.314 1.00 90.94 125 LEU A CA 1
ATOM 1004 C C . LEU A 1 125 ? -2.414 1.135 3.806 1.00 90.94 125 LEU A C 1
ATOM 1006 O O . LEU A 1 125 ? -3.411 0.984 4.517 1.00 90.94 125 LEU A O 1
ATOM 1010 N N . PHE A 1 126 ? -1.292 1.696 4.254 1.00 93.00 126 PHE A N 1
ATOM 1011 C CA . PHE A 1 126 ? -1.117 2.161 5.625 1.00 93.00 126 PHE A CA 1
ATOM 1012 C C . PHE A 1 126 ? -2.081 3.298 5.991 1.00 93.00 126 PHE A C 1
ATOM 1014 O O . PHE A 1 126 ? -2.793 3.192 6.989 1.00 93.00 126 PHE A O 1
ATOM 1021 N N . LEU A 1 127 ? -2.170 4.353 5.174 1.00 91.38 127 LEU A N 1
ATOM 1022 C CA . LEU A 1 127 ? -3.007 5.524 5.472 1.00 91.38 127 LEU A CA 1
ATOM 1023 C C . LEU A 1 127 ? -4.504 5.189 5.517 1.00 91.38 127 LEU A C 1
ATOM 1025 O O . LEU A 1 127 ? -5.216 5.612 6.434 1.00 91.38 127 LEU A O 1
ATOM 1029 N N . ILE A 1 128 ? -4.998 4.409 4.551 1.00 90.69 128 ILE A N 1
ATOM 1030 C CA . ILE A 1 128 ? -6.406 3.998 4.527 1.00 90.69 128 ILE A CA 1
ATOM 1031 C C . ILE A 1 128 ? -6.688 3.061 5.702 1.00 90.69 128 ILE A C 1
ATOM 1033 O O . ILE A 1 128 ? -7.717 3.229 6.360 1.00 90.69 128 ILE A O 1
ATOM 1037 N N . ARG A 1 129 ? -5.787 2.122 6.032 1.00 91.25 129 ARG A N 1
ATOM 1038 C CA . ARG A 1 129 ? -6.008 1.237 7.183 1.00 91.25 129 ARG A CA 1
ATOM 1039 C C . ARG A 1 129 ? -6.044 2.010 8.501 1.00 91.25 129 ARG A C 1
ATOM 1041 O O . ARG A 1 129 ? -6.919 1.734 9.319 1.00 91.25 129 ARG A O 1
ATOM 1048 N N . THR A 1 130 ? -5.192 3.018 8.685 1.00 92.25 130 THR A N 1
ATOM 1049 C CA . THR A 1 130 ? -5.267 3.926 9.842 1.00 92.25 130 THR A CA 1
ATOM 1050 C C . THR A 1 130 ? -6.649 4.569 9.958 1.00 92.25 130 THR A C 1
ATOM 1052 O O . THR A 1 130 ? -7.245 4.567 11.037 1.00 92.25 130 THR A O 1
ATOM 1055 N N . LYS A 1 131 ? -7.203 5.061 8.841 1.00 90.44 131 LYS A N 1
ATOM 1056 C CA . LYS A 1 131 ? -8.556 5.635 8.803 1.00 90.44 131 LYS A CA 1
ATOM 1057 C C . LYS A 1 131 ? -9.635 4.601 9.135 1.00 90.44 131 LYS A C 1
ATOM 1059 O O . LYS A 1 131 ? -10.560 4.907 9.883 1.00 90.44 131 LYS A O 1
ATOM 1064 N N . GLU A 1 132 ? -9.536 3.388 8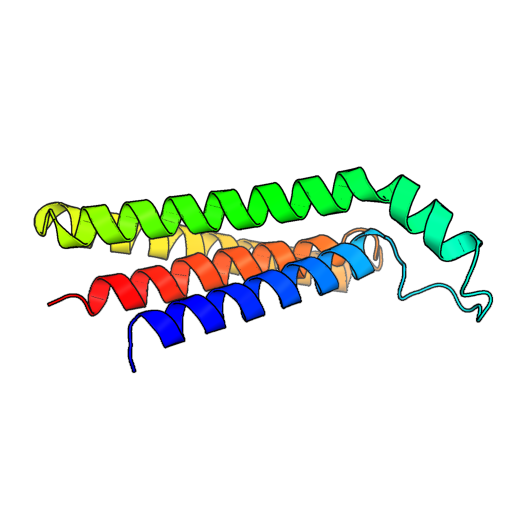.594 1.00 89.69 132 GLU A N 1
ATOM 1065 C CA . GLU A 1 132 ? -10.480 2.308 8.901 1.00 89.69 132 GLU A CA 1
ATOM 1066 C C . GLU A 1 132 ? -10.486 1.958 10.388 1.00 89.69 132 GLU A C 1
ATOM 1068 O O . GLU A 1 132 ? -11.561 1.818 10.967 1.00 89.69 132 GLU A O 1
ATOM 1073 N N . ILE A 1 133 ? -9.307 1.847 11.004 1.00 90.50 133 ILE A N 1
ATOM 1074 C CA . ILE A 1 133 ? -9.172 1.546 12.431 1.00 90.50 133 ILE A CA 1
ATOM 1075 C C . ILE A 1 133 ? -9.767 2.679 13.270 1.00 90.50 133 ILE A C 1
ATOM 1077 O O . ILE A 1 133 ? -10.515 2.409 14.207 1.00 90.50 133 ILE A O 1
ATOM 1081 N N . GLY A 1 134 ? -9.523 3.941 12.904 1.00 88.00 134 GLY A N 1
ATOM 1082 C CA . GLY A 1 134 ? -10.117 5.099 13.582 1.00 88.00 134 GLY A CA 1
ATOM 1083 C C . GLY A 1 134 ? -11.645 5.059 13.646 1.00 88.00 134 GLY A C 1
ATOM 1084 O O . GLY A 1 134 ? -12.219 5.431 14.668 1.00 88.00 134 GLY A O 1
ATOM 1085 N N . ASN A 1 135 ? -12.288 4.515 12.610 1.00 87.94 135 ASN A N 1
ATOM 1086 C CA . ASN A 1 135 ? -13.746 4.421 12.493 1.00 87.94 135 ASN A CA 1
ATOM 1087 C C . ASN A 1 135 ? -14.377 3.220 13.225 1.00 87.94 135 ASN A C 1
ATOM 1089 O O . ASN A 1 135 ? -15.600 3.069 13.188 1.00 87.94 135 ASN A O 1
ATOM 1093 N N . ILE A 1 136 ? -13.586 2.352 13.864 1.00 85.75 136 ILE A N 1
ATOM 1094 C CA . ILE A 1 136 ? -14.108 1.251 14.687 1.00 85.75 136 ILE A CA 1
ATOM 1095 C C . ILE A 1 136 ? -14.742 1.852 15.950 1.00 85.75 136 ILE A C 1
ATOM 1097 O O . ILE A 1 136 ? -14.059 2.575 16.679 1.00 85.75 136 ILE A O 1
ATOM 1101 N N . LYS A 1 137 ? -16.035 1.583 16.170 1.00 70.56 137 LYS A N 1
ATOM 1102 C CA . LYS A 1 137 ? -16.771 1.990 17.377 1.00 70.56 137 LYS A CA 1
ATOM 1103 C C . LYS A 1 137 ? -16.318 1.203 18.598 1.00 70.56 137 LYS A C 1
ATOM 1105 O O . LYS A 1 137 ? -16.119 -0.021 18.437 1.00 70.56 137 LYS A O 1
#

Mean predicted aligned error: 7.38 Å

Radius of gyration: 17.79 Å; Cα contacts (8 Å, |Δi|>4): 93; chains: 1; bounding box: 40×32×56 Å